Protein AF-A0A955LNS2-F1 (afdb_monomer_lite)

pLDDT: mean 92.99, std 8.1, range [60.47, 98.75]

Secondary structure (DSSP, 8-state):
-THHHHHHHHHHHHHHHHHHHHHTTSS-THHHHHIIIIIIIIHHHHHHHHHHHHHHTT--TTS--THHHHHHHHHHHHHHHHHHHHHH-GGGHHHHHHHHHHHHHHHHHHHHHHHHHHHHSPPTT----

Sequence (129 aa):
MLWVLFAGYVFLILGFVLKSAAILGRQPDDAALHAWTAGGIGIFTIGMMTRVAWGHTGRLMAEPPRSVAGMFALVILSAVVRVFLPLILPESYIIWIAISQILWVLAFGWYLIIYTPVLISPRPDGKAG

Structure (mmCIF, N/CA/C/O backbone):
data_AF-A0A955LNS2-F1
#
_entry.id   AF-A0A955LNS2-F1
#
loop_
_atom_site.group_PDB
_atom_site.id
_atom_site.type_symbol
_atom_site.label_atom_id
_atom_site.label_alt_id
_atom_site.label_comp_id
_atom_site.label_asym_id
_atom_site.label_entity_id
_atom_site.label_seq_id
_atom_site.pdbx_PDB_ins_code
_atom_site.Cartn_x
_atom_site.Cartn_y
_atom_site.Cartn_z
_atom_site.occupancy
_atom_site.B_iso_or_equiv
_atom_site.auth_seq_id
_atom_site.auth_comp_id
_atom_site.auth_asym_id
_atom_site.auth_atom_id
_atom_site.pdbx_PDB_model_num
ATOM 1 N N . MET A 1 1 ? -4.189 10.973 10.135 1.00 72.69 1 MET A N 1
ATOM 2 C CA . MET A 1 1 ? -4.419 9.803 9.255 1.00 72.69 1 MET A CA 1
ATOM 3 C C . MET A 1 1 ? -4.615 10.128 7.779 1.00 72.69 1 MET A C 1
ATOM 5 O O . MET A 1 1 ? -4.338 9.262 6.972 1.00 72.69 1 MET A O 1
ATOM 9 N N . LEU A 1 2 ? -5.028 11.338 7.384 1.00 85.06 2 LEU A N 1
ATOM 10 C CA . LEU A 1 2 ? -5.267 11.660 5.964 1.00 85.06 2 LEU A CA 1
ATOM 11 C C . LEU A 1 2 ? -4.034 11.519 5.055 1.00 85.06 2 LEU A C 1
ATOM 13 O O . LEU A 1 2 ? -4.189 11.225 3.876 1.00 85.06 2 LEU A O 1
ATOM 17 N N . TRP A 1 3 ? -2.825 11.685 5.598 1.00 90.94 3 TRP A N 1
ATOM 18 C CA . TRP A 1 3 ? -1.569 11.603 4.843 1.00 90.94 3 TRP A CA 1
ATOM 19 C C . TRP A 1 3 ? -1.409 10.290 4.058 1.00 90.94 3 TRP A C 1
ATOM 21 O O . TRP A 1 3 ? -0.878 10.312 2.953 1.00 90.94 3 TRP A O 1
ATOM 31 N N . VAL A 1 4 ? -1.921 9.163 4.573 1.00 94.00 4 VAL A N 1
ATOM 32 C CA . VAL A 1 4 ? -1.837 7.868 3.875 1.00 94.00 4 VAL A CA 1
ATOM 33 C C . VAL A 1 4 ? -2.655 7.878 2.582 1.00 94.00 4 VAL A C 1
ATOM 35 O O . VAL A 1 4 ? -2.259 7.285 1.587 1.00 94.00 4 VAL A O 1
ATOM 38 N N . LEU A 1 5 ? -3.761 8.627 2.551 1.00 94.75 5 LEU A N 1
ATOM 39 C CA . LEU A 1 5 ? -4.548 8.799 1.334 1.00 94.75 5 LEU A CA 1
ATOM 40 C C . LEU A 1 5 ? -3.777 9.653 0.325 1.0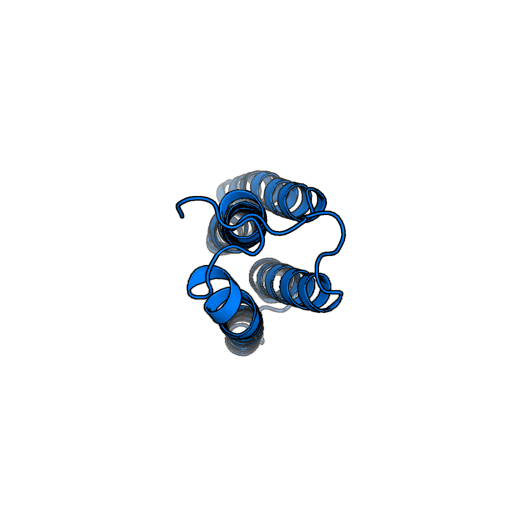0 94.75 5 LEU A C 1
ATOM 42 O O . LEU A 1 5 ? -3.751 9.325 -0.852 1.00 94.75 5 LEU A O 1
ATOM 46 N N . PHE A 1 6 ? -3.074 10.698 0.767 1.00 96.50 6 PHE A N 1
ATOM 47 C CA . PHE A 1 6 ? -2.197 11.455 -0.131 1.00 96.50 6 PHE A CA 1
ATOM 48 C C . PHE A 1 6 ? -1.084 10.578 -0.725 1.00 96.50 6 PHE A C 1
ATOM 50 O O . PHE A 1 6 ? -0.810 10.694 -1.915 1.00 96.50 6 PHE A O 1
ATOM 57 N N . ALA A 1 7 ? -0.517 9.640 0.043 1.00 96.94 7 ALA A N 1
ATOM 58 C CA . ALA A 1 7 ? 0.404 8.640 -0.502 1.00 96.94 7 ALA A CA 1
ATOM 59 C C . ALA A 1 7 ? -0.260 7.768 -1.588 1.00 96.94 7 ALA A C 1
ATOM 61 O O . ALA A 1 7 ? 0.316 7.601 -2.660 1.00 96.94 7 ALA A O 1
ATOM 62 N N . GLY A 1 8 ? -1.492 7.293 -1.371 1.00 97.62 8 GLY A N 1
ATOM 63 C CA . GLY A 1 8 ? -2.256 6.580 -2.404 1.00 97.62 8 GLY A CA 1
ATOM 64 C C . GLY A 1 8 ? -2.480 7.417 -3.673 1.00 97.62 8 GLY A C 1
ATOM 65 O O . GLY A 1 8 ? -2.300 6.924 -4.787 1.00 97.62 8 GLY A O 1
ATOM 66 N N . TYR A 1 9 ? -2.782 8.713 -3.530 1.00 98.06 9 TYR A N 1
ATOM 67 C CA . TYR A 1 9 ? -2.921 9.630 -4.669 1.00 98.06 9 TYR A CA 1
ATOM 68 C C . TYR A 1 9 ? -1.619 9.809 -5.448 1.00 98.06 9 TYR A C 1
ATOM 70 O O . TYR A 1 9 ? -1.651 9.846 -6.677 1.00 98.06 9 TYR A O 1
ATOM 78 N N . VAL A 1 10 ? -0.475 9.880 -4.763 1.00 98.31 10 VAL A N 1
ATOM 79 C CA . VAL A 1 10 ? 0.835 9.941 -5.426 1.00 98.31 10 VAL A CA 1
ATOM 80 C C . VAL A 1 10 ? 1.031 8.717 -6.321 1.00 98.31 10 VAL A C 1
ATOM 82 O O . VAL A 1 10 ? 1.381 8.871 -7.487 1.00 98.31 10 VAL A O 1
ATOM 85 N N . PHE A 1 11 ? 0.721 7.514 -5.835 1.00 98.44 11 PHE A N 1
ATOM 86 C CA . PHE A 1 11 ? 0.79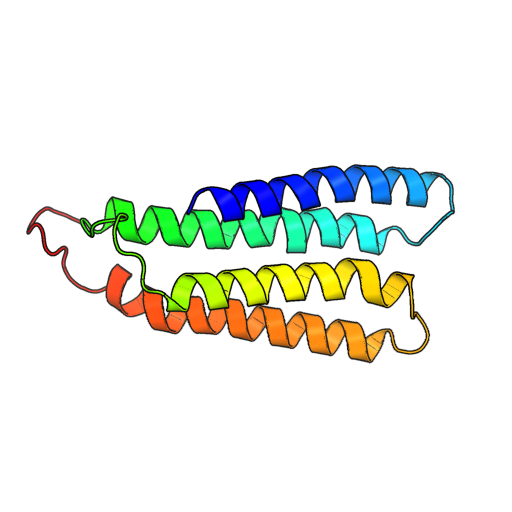5 6.298 -6.648 1.00 98.44 11 PHE A CA 1
ATOM 87 C C . PHE A 1 11 ? -0.225 6.257 -7.792 1.00 98.44 11 PHE A C 1
ATOM 89 O O . PHE A 1 11 ? 0.097 5.767 -8.874 1.00 98.44 11 PHE A O 1
ATOM 96 N N . LEU A 1 12 ? -1.425 6.811 -7.595 1.00 98.19 12 LEU A N 1
ATOM 97 C CA . LEU A 1 12 ? -2.418 6.948 -8.662 1.00 98.19 12 LEU A CA 1
ATOM 98 C C . LEU A 1 12 ? -1.874 7.801 -9.821 1.00 98.19 12 LEU A C 1
ATOM 100 O O . LEU A 1 12 ? -1.953 7.395 -10.981 1.00 98.19 12 LEU A O 1
ATOM 104 N N . ILE A 1 13 ? -1.280 8.954 -9.496 1.00 98.44 13 ILE A N 1
ATOM 105 C CA . ILE A 1 13 ? -0.651 9.862 -10.466 1.00 98.44 13 ILE A CA 1
ATOM 106 C C . ILE A 1 13 ? 0.547 9.178 -11.134 1.00 98.44 13 ILE A C 1
ATOM 108 O O . ILE A 1 13 ? 0.657 9.181 -12.360 1.00 98.44 13 ILE A O 1
ATOM 112 N N . LEU A 1 14 ? 1.416 8.538 -10.346 1.00 98.31 14 LEU A N 1
ATOM 113 C CA . LEU A 1 14 ? 2.570 7.803 -10.863 1.00 98.31 14 LEU A CA 1
ATOM 114 C C . LEU A 1 14 ? 2.159 6.687 -11.822 1.00 98.31 14 LEU A C 1
ATOM 116 O O . LEU A 1 14 ? 2.821 6.507 -12.837 1.00 98.31 14 LEU A O 1
ATOM 120 N N . GLY A 1 15 ? 1.056 5.981 -11.571 1.00 98.12 15 GLY A N 1
ATOM 121 C CA . GLY A 1 15 ? 0.558 4.963 -12.493 1.00 98.12 15 GLY A CA 1
ATOM 122 C C . GLY A 1 15 ? 0.234 5.526 -13.881 1.00 98.12 15 GLY A C 1
ATOM 123 O O . GLY A 1 15 ? 0.585 4.902 -14.878 1.00 98.12 15 GLY A O 1
ATOM 124 N N . PHE A 1 16 ? -0.318 6.742 -13.982 1.00 98.31 16 PHE A N 1
ATOM 125 C CA . PHE A 1 16 ? -0.530 7.398 -15.282 1.00 98.31 16 PHE A CA 1
ATOM 126 C C . PHE A 1 16 ? 0.781 7.790 -15.969 1.00 98.31 16 PHE A C 1
ATOM 128 O O . PHE A 1 16 ? 0.917 7.613 -17.184 1.00 98.31 16 PHE A O 1
ATOM 135 N N . VAL A 1 17 ? 1.764 8.275 -15.206 1.00 98.25 17 VAL A N 1
ATOM 136 C CA . VAL A 1 17 ? 3.105 8.584 -15.731 1.00 98.25 17 VAL A CA 1
ATOM 137 C C . VAL A 1 17 ? 3.772 7.311 -16.262 1.00 98.25 17 VAL A C 1
ATOM 139 O O . VAL A 1 17 ? 4.254 7.288 -17.395 1.00 98.25 17 VAL A O 1
ATOM 142 N N . LEU A 1 18 ? 3.730 6.228 -15.483 1.00 98.06 18 LEU A N 1
ATOM 143 C CA . LEU A 1 18 ? 4.290 4.928 -15.846 1.00 98.06 18 LEU A CA 1
ATOM 144 C C . LEU A 1 18 ? 3.564 4.315 -17.050 1.00 98.06 18 LEU A C 1
ATOM 146 O O . LEU A 1 18 ? 4.219 3.770 -17.937 1.00 98.06 18 LEU A O 1
ATOM 150 N N . LYS A 1 19 ? 2.234 4.451 -17.131 1.00 98.31 19 LYS A N 1
ATOM 151 C CA . LYS A 1 19 ? 1.448 4.001 -18.287 1.00 98.31 19 LYS A CA 1
ATOM 152 C C . LYS A 1 19 ? 1.846 4.748 -19.553 1.00 98.31 19 LYS A C 1
ATOM 154 O O . LYS A 1 19 ? 2.034 4.136 -20.599 1.00 98.31 19 LYS A O 1
ATOM 159 N N . SER A 1 20 ? 2.012 6.064 -19.451 1.00 98.06 20 SER A N 1
ATOM 160 C CA . SER A 1 20 ? 2.454 6.893 -20.576 1.00 98.06 20 SER A CA 1
ATOM 161 C C . SER A 1 20 ? 3.848 6.477 -21.053 1.00 98.06 20 SER A C 1
ATOM 163 O O . SER A 1 20 ? 4.079 6.352 -22.252 1.00 98.06 20 SER A O 1
ATOM 165 N N . ALA A 1 21 ? 4.770 6.189 -20.128 1.00 97.31 21 ALA A N 1
ATOM 166 C CA . ALA A 1 21 ? 6.096 5.677 -20.469 1.00 97.31 21 ALA A CA 1
ATOM 167 C C . ALA A 1 21 ? 6.041 4.292 -21.144 1.00 97.31 21 ALA A C 1
ATOM 169 O O . ALA A 1 21 ? 6.774 4.063 -22.107 1.00 97.31 21 ALA A O 1
ATOM 170 N N . ALA A 1 22 ? 5.155 3.402 -20.686 1.00 97.44 22 ALA A N 1
ATOM 171 C CA . ALA A 1 22 ? 4.959 2.077 -21.275 1.00 97.44 22 ALA A CA 1
ATOM 172 C C . ALA A 1 22 ? 4.390 2.147 -22.703 1.00 97.44 22 ALA A C 1
ATOM 174 O O . ALA A 1 22 ? 4.893 1.467 -23.593 1.00 97.44 22 ALA A O 1
ATOM 175 N N . ILE A 1 23 ? 3.417 3.032 -22.961 1.00 97.38 23 ILE A N 1
ATOM 176 C CA . ILE A 1 23 ? 2.870 3.275 -24.313 1.00 97.38 23 ILE A CA 1
ATOM 177 C C . ILE A 1 23 ? 3.961 3.758 -25.283 1.00 97.38 23 ILE A C 1
ATOM 179 O O . ILE A 1 23 ? 3.937 3.420 -26.462 1.00 97.38 23 ILE A O 1
ATOM 183 N N . LEU A 1 24 ? 4.946 4.509 -24.784 1.00 97.50 24 LEU A N 1
ATOM 184 C CA . LEU A 1 24 ? 6.107 4.962 -25.558 1.00 97.50 24 LEU A CA 1
ATOM 185 C C . LEU A 1 24 ? 7.228 3.909 -25.660 1.00 97.50 24 LEU A C 1
ATOM 187 O O . LEU A 1 24 ? 8.315 4.229 -26.137 1.00 97.50 24 LEU A O 1
ATOM 191 N N . GLY A 1 25 ? 7.000 2.680 -25.185 1.00 94.88 25 GLY A N 1
ATOM 192 C CA . GLY A 1 25 ? 7.960 1.575 -25.247 1.00 94.88 25 GLY A CA 1
ATOM 193 C C . GLY A 1 25 ? 9.157 1.707 -24.300 1.00 94.88 25 GLY A C 1
ATOM 194 O O . GLY A 1 25 ? 10.163 1.035 -24.504 1.00 94.88 25 GLY A O 1
ATOM 195 N N . ARG A 1 26 ? 9.092 2.575 -23.278 1.00 94.44 26 ARG A N 1
ATOM 196 C CA . ARG A 1 26 ? 10.232 2.839 -22.374 1.00 94.44 26 ARG A CA 1
ATOM 197 C C . ARG A 1 26 ? 10.373 1.847 -21.224 1.00 94.44 26 ARG A C 1
ATOM 199 O O . ARG A 1 26 ? 11.424 1.803 -20.598 1.00 94.44 26 ARG A O 1
ATOM 206 N N . GLN A 1 27 ? 9.316 1.106 -20.916 1.00 92.31 27 GLN A N 1
ATOM 207 C CA . GLN A 1 27 ? 9.280 0.124 -19.836 1.00 92.31 27 GLN A CA 1
ATOM 208 C C . GLN A 1 27 ? 8.093 -0.833 -20.029 1.00 92.31 27 GLN A C 1
ATOM 210 O O . GLN A 1 27 ? 7.184 -0.513 -20.802 1.00 92.31 27 GLN A O 1
ATOM 215 N N . PRO A 1 28 ? 8.053 -1.969 -19.315 1.00 90.75 28 PRO A N 1
ATOM 216 C CA . PRO A 1 28 ? 6.889 -2.847 -19.313 1.00 90.75 28 PRO A CA 1
ATOM 217 C C . PRO A 1 28 ? 5.647 -2.187 -18.685 1.00 90.75 28 PRO A C 1
ATOM 219 O O . PRO A 1 28 ? 5.743 -1.274 -17.862 1.00 90.75 28 PRO A O 1
ATOM 222 N N . ASP A 1 29 ? 4.459 -2.663 -19.066 1.00 92.19 29 ASP A N 1
ATOM 223 C CA . ASP A 1 29 ? 3.175 -2.108 -18.601 1.00 92.19 29 ASP A CA 1
ATOM 224 C C . ASP A 1 29 ? 2.833 -2.489 -17.146 1.00 92.19 29 ASP A C 1
ATOM 226 O O . ASP A 1 29 ? 2.015 -1.837 -16.492 1.00 92.19 29 ASP A O 1
ATOM 230 N N . ASP A 1 30 ? 3.470 -3.537 -16.613 1.00 94.06 30 ASP A N 1
ATOM 231 C CA . ASP A 1 30 ? 3.163 -4.102 -15.298 1.00 94.06 30 ASP A CA 1
ATOM 232 C C . ASP A 1 30 ? 3.423 -3.112 -14.152 1.00 94.06 30 ASP A C 1
ATOM 234 O O . ASP A 1 30 ? 2.653 -3.076 -13.188 1.00 94.06 30 ASP A O 1
ATOM 238 N N . ALA A 1 31 ? 4.436 -2.253 -14.266 1.00 95.81 31 ALA A N 1
ATOM 239 C CA . ALA A 1 31 ? 4.728 -1.230 -13.266 1.00 95.81 31 ALA A CA 1
ATOM 240 C C . ALA A 1 31 ? 3.573 -0.231 -13.086 1.00 95.81 31 ALA A C 1
ATOM 242 O O . ALA A 1 31 ? 3.247 0.134 -11.954 1.00 95.81 31 ALA A O 1
ATOM 243 N N . ALA A 1 32 ? 2.910 0.173 -14.176 1.00 97.56 32 ALA A N 1
ATOM 244 C CA . ALA A 1 32 ? 1.758 1.074 -14.116 1.00 97.56 32 ALA A CA 1
ATOM 245 C C . ALA A 1 32 ? 0.571 0.414 -13.403 1.00 97.56 32 ALA A C 1
ATOM 247 O O . ALA A 1 32 ? -0.038 1.010 -12.510 1.00 97.56 32 ALA A O 1
ATOM 248 N N . LEU A 1 33 ? 0.299 -0.853 -13.741 1.00 98.00 33 LEU A N 1
ATOM 249 C CA . LEU A 1 33 ? -0.740 -1.648 -13.093 1.00 98.00 33 LEU A CA 1
ATOM 250 C C . LEU A 1 33 ? -0.515 -1.729 -11.579 1.00 98.00 33 LEU A C 1
ATOM 252 O O . LEU A 1 33 ? -1.450 -1.524 -10.805 1.00 98.00 33 LEU A O 1
ATOM 256 N N . HIS A 1 34 ? 0.715 -1.996 -11.140 1.00 98.19 34 HIS A N 1
ATOM 257 C CA . HIS A 1 34 ? 1.033 -2.132 -9.717 1.00 98.19 34 HIS A CA 1
ATOM 258 C C . HIS A 1 34 ? 1.078 -0.791 -8.983 1.00 98.19 34 HIS A C 1
ATOM 260 O O . HIS A 1 34 ? 0.707 -0.735 -7.810 1.00 98.19 34 HIS A O 1
ATOM 266 N N . ALA A 1 35 ? 1.440 0.298 -9.662 1.00 98.44 35 ALA A N 1
ATOM 267 C CA . ALA A 1 35 ? 1.310 1.633 -9.096 1.00 98.44 35 ALA A CA 1
ATOM 268 C C . ALA A 1 35 ? -0.160 1.959 -8.798 1.00 98.44 35 ALA A C 1
ATOM 270 O O . ALA A 1 35 ? -0.472 2.367 -7.684 1.00 98.44 35 ALA A O 1
ATOM 271 N N . TRP A 1 36 ? -1.087 1.692 -9.722 1.00 98.56 36 TRP A N 1
ATOM 272 C CA . TRP A 1 36 ? -2.514 1.907 -9.466 1.00 98.56 36 TRP A CA 1
ATOM 273 C C . TRP A 1 36 ? -3.100 0.949 -8.432 1.00 98.56 36 TRP A C 1
ATOM 275 O O . TRP A 1 36 ? -3.853 1.378 -7.561 1.00 98.56 36 TRP A O 1
ATOM 285 N N . THR A 1 37 ? -2.778 -0.339 -8.521 1.00 98.12 37 THR A N 1
ATOM 286 C CA . THR A 1 37 ? -3.422 -1.369 -7.696 1.00 98.12 37 THR A CA 1
ATOM 287 C C . THR A 1 37 ? -2.788 -1.474 -6.314 1.00 98.12 37 THR A C 1
ATOM 289 O O . THR A 1 37 ? -3.465 -1.221 -5.321 1.00 98.12 37 THR A O 1
ATOM 292 N N . ALA A 1 38 ? -1.496 -1.787 -6.219 1.00 97.25 38 ALA A N 1
ATOM 293 C CA . ALA A 1 38 ? -0.815 -1.924 -4.934 1.00 97.25 38 ALA A CA 1
ATOM 294 C C . ALA A 1 38 ? -0.597 -0.556 -4.266 1.00 97.25 38 ALA A C 1
ATOM 296 O O . ALA A 1 38 ? -0.907 -0.381 -3.089 1.00 97.25 38 ALA A O 1
ATOM 297 N N . GLY A 1 39 ? -0.113 0.429 -5.026 1.00 97.38 39 GLY A N 1
ATOM 298 C CA . GLY A 1 39 ? 0.161 1.771 -4.516 1.00 97.38 39 GLY A CA 1
ATOM 299 C C . GLY A 1 39 ? -1.083 2.646 -4.352 1.00 97.38 39 GLY A C 1
ATOM 300 O O . GLY A 1 39 ? -1.258 3.284 -3.327 1.00 97.38 39 GLY A O 1
ATOM 301 N N . GLY A 1 40 ? -1.977 2.690 -5.334 1.00 98.06 40 GLY A N 1
ATOM 302 C CA . GLY A 1 40 ? -3.195 3.495 -5.249 1.00 98.06 40 GLY A CA 1
ATOM 303 C C . GLY A 1 40 ? -4.248 2.816 -4.380 1.00 98.06 40 GLY A C 1
ATOM 304 O O . GLY A 1 40 ? -4.442 3.157 -3.212 1.00 98.06 40 GLY A O 1
ATOM 305 N N . ILE A 1 41 ? -4.929 1.829 -4.962 1.00 98.06 41 ILE A N 1
ATOM 306 C CA . ILE A 1 41 ? -6.077 1.143 -4.358 1.00 98.06 41 ILE A CA 1
ATOM 307 C C . ILE A 1 41 ? -5.694 0.501 -3.021 1.00 98.06 41 ILE A C 1
ATOM 309 O O . ILE A 1 41 ? -6.430 0.654 -2.050 1.00 98.06 41 ILE A O 1
ATOM 313 N N . GLY A 1 42 ? -4.542 -0.162 -2.935 1.00 97.62 42 GLY A N 1
ATOM 314 C CA . GLY A 1 42 ? -4.047 -0.798 -1.715 1.00 97.62 42 GLY A CA 1
ATOM 315 C C . GLY A 1 42 ? -3.904 0.152 -0.535 1.00 97.62 42 GLY A C 1
ATOM 316 O O . GLY A 1 42 ? -4.489 -0.067 0.531 1.00 97.62 42 GLY A O 1
ATOM 317 N N . ILE A 1 43 ? -3.157 1.236 -0.744 1.00 98.12 43 ILE A N 1
ATOM 318 C CA . ILE A 1 43 ? -2.896 2.249 0.283 1.00 98.12 43 ILE A CA 1
ATOM 319 C C . ILE A 1 43 ? -4.191 2.990 0.649 1.00 98.12 43 ILE A C 1
ATOM 321 O O . ILE A 1 43 ? -4.464 3.199 1.835 1.00 98.12 43 ILE A O 1
ATOM 325 N N . PHE A 1 44 ? -5.031 3.338 -0.335 1.00 97.88 44 PHE A N 1
ATOM 326 C CA . PHE A 1 44 ? -6.350 3.912 -0.061 1.00 97.88 44 PHE A CA 1
ATOM 327 C C . PHE A 1 44 ? -7.202 2.984 0.797 1.00 97.88 44 PHE A C 1
ATOM 329 O O . PHE A 1 44 ? -7.793 3.433 1.777 1.00 97.88 44 PHE A O 1
ATOM 336 N N . THR A 1 45 ? -7.240 1.699 0.454 1.00 97.00 45 THR A N 1
ATOM 337 C CA . THR A 1 45 ? -8.073 0.699 1.123 1.00 97.00 45 THR A CA 1
ATOM 338 C C . THR A 1 45 ? -7.696 0.581 2.589 1.00 97.00 45 THR A C 1
ATOM 340 O O . THR A 1 45 ? -8.538 0.817 3.452 1.00 97.00 45 THR A O 1
ATOM 343 N N . ILE A 1 46 ? -6.426 0.322 2.905 1.00 95.62 46 ILE A N 1
ATOM 344 C CA . ILE A 1 46 ? -6.003 0.166 4.302 1.00 95.62 46 ILE A CA 1
ATOM 345 C C . ILE A 1 46 ? -6.131 1.477 5.096 1.00 95.62 46 ILE A C 1
ATOM 347 O O . ILE A 1 46 ? -6.515 1.458 6.269 1.00 95.62 46 ILE A O 1
ATOM 351 N N . GLY A 1 47 ? -5.895 2.628 4.456 1.00 94.56 47 GLY A N 1
ATOM 352 C CA . GLY A 1 47 ? -6.106 3.946 5.052 1.00 94.56 47 GLY A CA 1
ATOM 353 C C . GLY A 1 47 ? -7.573 4.222 5.393 1.00 94.56 47 GLY A C 1
ATOM 354 O O . GLY A 1 47 ? -7.889 4.664 6.502 1.00 94.56 47 GLY A O 1
ATOM 355 N N . MET A 1 48 ? -8.480 3.917 4.465 1.00 94.56 48 MET A N 1
ATOM 356 C CA . MET A 1 48 ? -9.922 4.067 4.652 1.00 94.56 48 MET A CA 1
ATOM 357 C C . MET A 1 48 ? -10.468 3.062 5.663 1.00 94.56 48 MET A C 1
ATOM 359 O O . MET A 1 48 ? -11.191 3.474 6.564 1.00 94.56 48 MET A O 1
ATOM 363 N N . MET A 1 49 ? -10.072 1.789 5.595 1.00 94.38 49 MET A N 1
ATOM 364 C CA . MET A 1 49 ? -10.453 0.753 6.563 1.00 94.38 49 MET A CA 1
ATOM 365 C C . MET A 1 49 ? -10.046 1.136 7.989 1.00 94.38 49 MET A C 1
ATOM 367 O O . MET A 1 49 ? -10.848 1.042 8.914 1.00 94.38 49 MET A O 1
ATOM 371 N N . THR A 1 50 ? -8.819 1.632 8.167 1.00 92.25 50 THR A N 1
ATOM 372 C CA . THR A 1 50 ? -8.316 2.151 9.450 1.00 92.25 50 THR A CA 1
ATOM 373 C C . THR A 1 50 ? -9.210 3.273 9.972 1.00 92.25 50 THR A C 1
ATOM 375 O O . THR A 1 50 ? -9.623 3.262 11.131 1.00 92.25 50 THR A O 1
ATOM 378 N N . ARG A 1 51 ? -9.537 4.246 9.118 1.00 89.88 51 ARG A N 1
ATOM 379 C CA . ARG A 1 51 ? -10.370 5.392 9.488 1.00 89.88 51 ARG A CA 1
ATOM 380 C C . ARG A 1 51 ? -11.803 4.960 9.824 1.00 89.88 51 ARG A C 1
ATOM 382 O O . ARG A 1 51 ? -12.318 5.323 10.875 1.00 89.88 51 ARG A O 1
ATOM 389 N N . VAL A 1 52 ? -12.441 4.186 8.954 1.00 90.31 52 VAL A N 1
ATOM 390 C CA . VAL A 1 52 ? -13.820 3.707 9.125 1.00 90.31 52 VAL A CA 1
ATOM 391 C C . VAL A 1 52 ? -13.945 2.893 10.412 1.00 90.31 52 VAL A C 1
ATOM 393 O O . VAL A 1 52 ? -14.849 3.159 11.200 1.00 90.31 52 VAL A O 1
ATOM 396 N N . ALA A 1 53 ? -12.998 1.989 10.679 1.00 90.50 53 ALA A N 1
ATOM 397 C CA . ALA A 1 53 ? -13.010 1.177 11.890 1.00 90.50 53 ALA A CA 1
ATOM 398 C C . ALA A 1 53 ? -12.998 2.029 13.169 1.00 90.50 53 ALA A C 1
ATOM 400 O O . ALA A 1 53 ? -13.800 1.783 14.062 1.00 90.50 53 ALA A O 1
ATOM 401 N N . TRP A 1 54 ? -12.161 3.068 13.265 1.00 87.06 54 TRP A N 1
ATOM 402 C CA . TRP A 1 54 ? -12.176 3.952 14.442 1.00 87.06 54 TRP A CA 1
ATOM 403 C C . TRP A 1 54 ? -13.437 4.822 14.501 1.00 87.06 54 TRP A C 1
ATOM 405 O O . TRP A 1 54 ? -14.091 4.889 15.538 1.00 87.06 54 TRP A O 1
ATOM 415 N N . GLY A 1 55 ? -13.814 5.441 13.380 1.00 86.94 55 GLY A N 1
ATOM 416 C CA . GLY A 1 55 ? -14.928 6.391 13.338 1.00 86.94 55 GLY A CA 1
ATOM 417 C C . GLY A 1 55 ? -16.288 5.769 13.637 1.00 86.94 55 GLY A C 1
ATOM 418 O O . GLY A 1 55 ? -17.089 6.366 14.351 1.00 86.94 55 GLY A O 1
ATOM 419 N N . HIS A 1 56 ? -16.550 4.568 13.120 1.00 87.81 56 HIS A N 1
ATOM 420 C CA . HIS A 1 56 ? -17.855 3.925 13.275 1.00 87.81 56 HIS A CA 1
ATOM 421 C C . HIS A 1 56 ? -17.974 3.071 14.538 1.00 87.81 56 HIS A C 1
ATOM 423 O O . HIS A 1 56 ? -19.096 2.854 14.993 1.00 87.81 56 HIS A O 1
ATOM 429 N N . THR A 1 57 ? -16.859 2.676 15.165 1.00 89.31 57 THR A N 1
ATOM 430 C CA . THR A 1 57 ? -16.880 1.923 16.432 1.00 89.31 57 THR A CA 1
ATOM 431 C C . THR A 1 57 ? -16.850 2.811 17.685 1.00 89.31 57 THR A C 1
ATOM 433 O O . THR A 1 57 ? -16.596 2.332 18.790 1.00 89.31 57 THR A O 1
ATOM 436 N N . GLY A 1 58 ? -17.105 4.117 17.535 1.00 84.25 58 GLY A N 1
ATOM 437 C CA . GLY A 1 58 ? -17.202 5.056 18.659 1.00 84.25 58 GLY A CA 1
ATOM 438 C C . GLY A 1 58 ? -15.872 5.328 19.368 1.00 84.25 58 GLY A C 1
ATOM 439 O O . GLY A 1 58 ? -15.864 5.844 20.483 1.00 84.25 58 GLY A O 1
ATOM 440 N N . ARG A 1 59 ? -14.739 4.975 18.748 1.00 86.38 59 ARG A N 1
ATOM 441 C CA . ARG A 1 59 ? -13.406 5.170 19.321 1.00 86.38 59 ARG A CA 1
ATOM 442 C C . ARG A 1 59 ? -12.749 6.431 18.757 1.00 86.38 59 ARG A C 1
ATOM 444 O O . ARG A 1 59 ? -12.861 6.736 17.571 1.00 86.38 59 ARG A O 1
ATOM 451 N N . LEU A 1 60 ? -12.041 7.180 19.602 1.00 77.56 60 LEU A N 1
ATOM 452 C CA . LEU A 1 60 ? -11.467 8.472 19.217 1.00 77.56 60 LEU A CA 1
ATOM 453 C C . LEU A 1 60 ? -10.329 8.314 18.197 1.00 77.56 60 LEU A C 1
ATOM 455 O O . LEU A 1 60 ? -9.310 7.688 18.464 1.00 77.56 60 LEU A O 1
ATOM 459 N N . MET A 1 61 ? -10.471 8.969 17.040 1.00 67.12 61 MET A N 1
ATOM 460 C CA . MET A 1 61 ? -9.429 9.035 16.002 1.00 67.12 61 MET A CA 1
ATOM 461 C C . MET A 1 61 ? -8.193 9.854 16.395 1.00 67.12 61 MET A C 1
ATOM 463 O O . MET A 1 61 ? -7.205 9.817 15.662 1.00 67.12 61 MET A O 1
ATOM 467 N N . ALA A 1 62 ? -8.266 10.644 17.470 1.00 61.72 62 ALA A N 1
ATOM 468 C CA . ALA A 1 62 ? -7.204 11.565 17.878 1.00 61.72 62 ALA A CA 1
ATOM 469 C C . ALA A 1 62 ? -5.978 10.847 18.473 1.00 61.72 62 ALA A C 1
ATOM 471 O O . ALA A 1 62 ? -4.888 11.412 18.462 1.00 61.72 62 ALA A O 1
ATOM 472 N N . GLU A 1 63 ? -6.128 9.589 18.899 1.00 60.47 63 GLU A N 1
ATOM 473 C CA . GLU A 1 63 ? -5.053 8.777 19.482 1.00 60.47 63 GLU A CA 1
ATOM 474 C C . GLU A 1 63 ? -4.905 7.429 18.765 1.00 60.47 63 GLU A C 1
ATOM 476 O O . GLU A 1 63 ? -5.090 6.361 19.353 1.00 60.47 63 GLU A O 1
ATOM 481 N N . PRO A 1 64 ? -4.588 7.427 17.463 1.00 65.19 64 PRO A N 1
ATOM 482 C CA . PRO A 1 64 ? -4.301 6.173 16.807 1.00 65.19 64 PRO A CA 1
ATOM 483 C C . PRO A 1 64 ? -3.023 5.576 17.416 1.00 65.19 64 PRO A C 1
ATOM 485 O O . PRO A 1 64 ? -2.043 6.306 17.613 1.00 65.19 64 PRO A O 1
ATOM 488 N N . PRO A 1 65 ? -2.986 4.259 17.676 1.00 70.19 65 PRO A N 1
ATOM 489 C CA . PRO A 1 65 ? -1.787 3.601 18.167 1.00 70.19 65 PRO A CA 1
ATOM 490 C C . PRO A 1 65 ? -0.584 3.942 17.283 1.00 70.19 65 PRO A C 1
ATOM 492 O O . PRO A 1 65 ? -0.683 3.898 16.053 1.00 70.19 65 PRO A O 1
ATOM 495 N N . ARG A 1 66 ? 0.576 4.239 17.887 1.00 74.69 66 ARG A N 1
ATOM 496 C CA . ARG A 1 66 ? 1.825 4.500 17.137 1.00 74.69 66 ARG A CA 1
ATOM 497 C C . ARG A 1 66 ? 2.152 3.377 16.140 1.00 74.69 66 ARG A C 1
ATOM 499 O O . ARG A 1 66 ? 2.771 3.632 15.111 1.00 74.69 66 ARG A O 1
ATOM 506 N N . SER A 1 67 ? 1.679 2.159 16.409 1.00 80.50 67 SER A N 1
ATOM 507 C CA . SER A 1 67 ? 1.801 0.990 15.533 1.00 80.50 67 SER A CA 1
ATOM 508 C C . SER A 1 67 ? 1.131 1.148 14.159 1.00 80.50 67 SER A C 1
ATOM 510 O O . SER A 1 67 ? 1.610 0.557 13.193 1.00 80.50 67 SER A O 1
ATOM 512 N N . VAL A 1 68 ? 0.097 1.988 14.015 1.00 88.75 68 VAL A N 1
ATOM 513 C CA . VAL A 1 68 ? -0.588 2.223 12.725 1.00 88.75 68 VAL A CA 1
ATOM 514 C C . VAL A 1 68 ? 0.351 2.864 11.696 1.00 88.75 68 VAL A C 1
ATOM 516 O O . VAL A 1 68 ? 0.277 2.554 10.509 1.00 88.75 68 VAL A O 1
ATOM 519 N N . ALA A 1 69 ? 1.279 3.721 12.136 1.00 90.69 69 ALA A N 1
ATOM 520 C CA . ALA A 1 69 ? 2.261 4.325 11.238 1.00 90.69 69 ALA A CA 1
ATOM 521 C C . ALA A 1 69 ? 3.215 3.275 10.640 1.00 90.69 69 ALA A C 1
ATOM 523 O O . ALA A 1 69 ? 3.529 3.351 9.454 1.00 90.69 69 ALA A O 1
ATOM 524 N N . GLY A 1 70 ? 3.620 2.273 11.430 1.00 93.38 70 GLY A N 1
ATOM 525 C CA . GLY A 1 70 ? 4.457 1.164 10.961 1.00 93.38 70 GLY A CA 1
ATOM 526 C C . GLY A 1 70 ? 3.752 0.320 9.900 1.00 93.38 70 GLY A C 1
ATOM 527 O O . GLY A 1 70 ? 4.323 0.029 8.854 1.00 93.38 70 GLY A O 1
ATOM 528 N N . MET A 1 71 ? 2.473 0.018 10.115 1.00 95.12 71 MET A N 1
ATOM 529 C CA . MET A 1 71 ? 1.631 -0.673 9.135 1.00 95.12 71 MET A CA 1
ATOM 530 C C . MET A 1 71 ? 1.526 0.097 7.807 1.00 95.12 71 MET A C 1
ATOM 532 O O . MET A 1 71 ? 1.682 -0.489 6.735 1.00 95.12 71 MET A O 1
ATOM 536 N N . PHE A 1 72 ? 1.312 1.416 7.859 1.00 95.62 72 PHE A N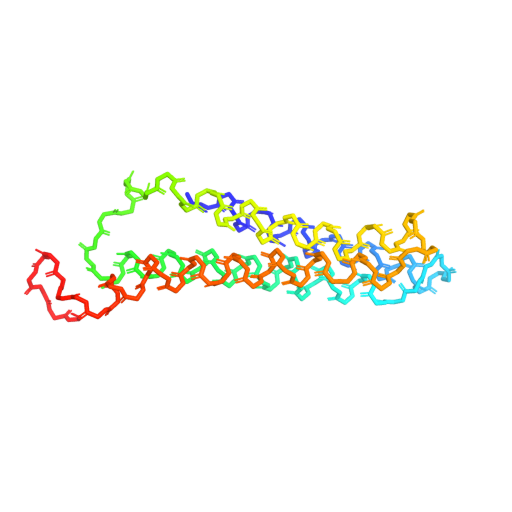 1
ATOM 537 C CA . PHE A 1 72 ? 1.296 2.251 6.654 1.00 95.62 72 PHE A CA 1
ATOM 538 C C . PHE A 1 72 ? 2.662 2.333 5.972 1.00 95.62 72 PHE A C 1
ATOM 540 O O . PHE A 1 72 ? 2.735 2.299 4.746 1.00 95.62 72 PHE A O 1
ATOM 547 N N . ALA A 1 73 ? 3.750 2.386 6.739 1.00 96.44 73 ALA A N 1
ATOM 548 C CA . ALA A 1 73 ? 5.092 2.340 6.176 1.00 96.44 73 ALA A CA 1
ATOM 549 C C . ALA A 1 73 ? 5.342 1.022 5.425 1.00 96.44 73 ALA A C 1
ATOM 551 O O . ALA A 1 73 ? 5.874 1.054 4.319 1.00 96.44 73 ALA A O 1
ATOM 552 N N . LEU A 1 74 ? 4.903 -0.119 5.969 1.00 97.94 74 LEU A N 1
ATOM 553 C CA . LEU A 1 74 ? 5.061 -1.428 5.327 1.00 97.94 74 LEU A CA 1
ATOM 554 C C . LEU A 1 74 ? 4.311 -1.533 3.996 1.00 97.94 74 LEU A C 1
ATOM 556 O O . LEU A 1 74 ? 4.897 -1.976 3.011 1.00 97.94 74 LEU A O 1
ATOM 560 N N . VAL A 1 75 ? 3.044 -1.105 3.931 1.00 98.19 75 VAL A N 1
ATOM 561 C CA . VAL A 1 75 ? 2.274 -1.165 2.672 1.00 98.19 75 VAL A CA 1
ATOM 562 C C . VAL A 1 75 ? 2.826 -0.188 1.626 1.00 98.19 75 VAL A C 1
ATOM 564 O O . VAL A 1 75 ? 2.900 -0.528 0.447 1.00 98.19 75 VAL A O 1
ATOM 567 N N . ILE A 1 76 ? 3.286 0.997 2.048 1.00 98.38 76 ILE A N 1
ATOM 568 C CA . ILE A 1 76 ? 3.932 1.964 1.152 1.00 98.38 76 ILE A CA 1
ATOM 569 C C . ILE A 1 76 ? 5.244 1.385 0.625 1.00 98.38 76 ILE A C 1
ATOM 571 O O . ILE A 1 76 ? 5.480 1.414 -0.580 1.00 98.38 76 ILE A O 1
ATOM 575 N N . LEU A 1 77 ? 6.074 0.811 1.499 1.00 98.62 77 LEU A N 1
ATOM 576 C CA . LEU A 1 77 ? 7.331 0.185 1.103 1.00 98.62 77 LEU A CA 1
ATOM 577 C C . LEU A 1 77 ? 7.089 -1.007 0.173 1.00 98.62 77 LEU A C 1
ATOM 579 O O . LEU A 1 77 ? 7.794 -1.147 -0.820 1.00 98.62 77 LEU A O 1
ATOM 583 N N . SER A 1 78 ? 6.063 -1.819 0.437 1.00 98.75 78 SER A N 1
ATOM 584 C CA . SER A 1 78 ? 5.642 -2.901 -0.456 1.00 98.75 78 SER A CA 1
ATOM 585 C C . SER A 1 78 ? 5.342 -2.386 -1.866 1.00 98.75 78 SER A C 1
ATOM 587 O O . SER A 1 78 ? 5.852 -2.953 -2.836 1.00 98.75 78 SER A O 1
ATOM 589 N N . ALA A 1 79 ? 4.579 -1.293 -1.986 1.00 98.44 79 ALA A N 1
ATOM 590 C CA . ALA A 1 79 ? 4.254 -0.675 -3.267 1.00 98.44 79 ALA A CA 1
ATOM 591 C C . ALA A 1 79 ? 5.490 -0.068 -3.954 1.00 98.44 79 ALA A C 1
ATOM 593 O O . ALA A 1 79 ? 5.689 -0.286 -5.148 1.00 98.44 79 ALA A O 1
ATOM 594 N N . VAL A 1 80 ? 6.358 0.630 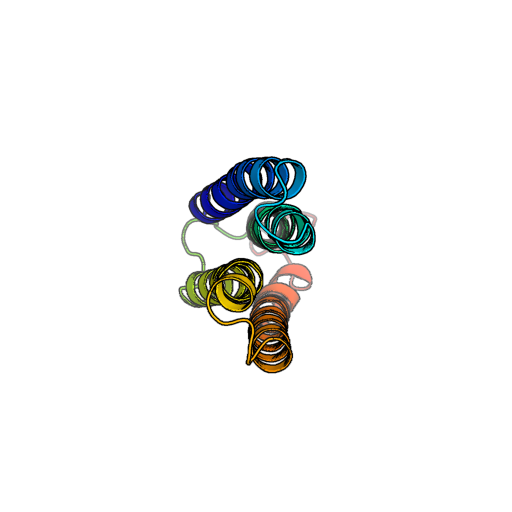-3.209 1.00 98.56 80 VAL A N 1
ATOM 595 C CA . VAL A 1 80 ? 7.628 1.165 -3.735 1.00 98.56 80 VAL A CA 1
ATOM 596 C C . VAL A 1 80 ? 8.491 0.033 -4.292 1.00 98.56 80 VAL A C 1
ATOM 598 O O . VAL A 1 80 ? 8.946 0.111 -5.432 1.00 98.56 80 VAL A O 1
ATOM 601 N N . VAL A 1 81 ? 8.677 -1.041 -3.519 1.00 98.50 81 VAL A N 1
ATOM 602 C CA . VAL A 1 81 ? 9.470 -2.195 -3.950 1.00 98.50 81 VAL A CA 1
ATOM 603 C C . VAL A 1 81 ? 8.842 -2.851 -5.173 1.00 98.50 81 VAL A C 1
ATOM 605 O O . VAL A 1 81 ? 9.563 -3.151 -6.118 1.00 98.50 81 VAL A O 1
ATOM 608 N N . ARG A 1 82 ? 7.512 -3.021 -5.202 1.00 98.00 82 ARG A N 1
ATOM 609 C CA . ARG A 1 82 ? 6.815 -3.658 -6.330 1.00 98.00 82 ARG A CA 1
ATOM 610 C C . ARG A 1 82 ? 6.989 -2.899 -7.635 1.00 98.00 82 ARG A C 1
ATOM 612 O O . ARG A 1 82 ? 7.101 -3.529 -8.681 1.00 98.00 82 ARG A O 1
ATOM 619 N N . VAL A 1 83 ? 6.932 -1.572 -7.566 1.00 97.75 83 VAL A N 1
ATOM 620 C CA . VAL A 1 83 ? 6.874 -0.706 -8.744 1.00 97.75 83 VAL A CA 1
ATOM 621 C C . VAL A 1 83 ? 8.270 -0.364 -9.243 1.00 97.75 83 VAL A C 1
ATOM 623 O O . VAL A 1 83 ? 8.518 -0.453 -10.438 1.00 97.75 83 VAL A O 1
ATOM 626 N N . PHE A 1 84 ? 9.187 0.023 -8.355 1.00 97.81 84 PHE A N 1
ATOM 627 C CA . PHE A 1 84 ? 10.444 0.640 -8.777 1.00 97.81 84 PHE A CA 1
ATOM 628 C C . PHE A 1 84 ? 11.616 -0.336 -8.855 1.00 97.81 84 PHE A C 1
ATOM 630 O O . PHE A 1 84 ? 12.420 -0.230 -9.776 1.00 97.81 84 PHE A O 1
ATOM 637 N N . LEU A 1 85 ? 11.740 -1.298 -7.933 1.00 97.56 85 LEU A N 1
ATOM 638 C CA . LEU A 1 85 ? 12.941 -2.145 -7.915 1.00 97.56 85 LEU A CA 1
ATOM 639 C C . LEU A 1 85 ? 13.028 -3.114 -9.105 1.00 97.56 85 LEU A C 1
ATOM 641 O O . LEU A 1 85 ? 14.114 -3.211 -9.672 1.00 97.56 85 LEU A O 1
ATOM 645 N N . PRO A 1 86 ? 11.933 -3.746 -9.571 1.00 96.50 86 PRO A N 1
ATOM 646 C CA . PRO A 1 86 ? 11.933 -4.497 -10.825 1.00 96.50 86 PRO A CA 1
ATOM 647 C C . PRO A 1 86 ? 12.340 -3.682 -12.057 1.00 96.50 86 PRO A C 1
ATOM 649 O O . PRO A 1 86 ? 12.918 -4.243 -12.980 1.00 96.50 86 PRO A O 1
ATOM 652 N N . LEU A 1 87 ? 12.048 -2.375 -12.074 1.00 95.00 87 LEU A N 1
ATOM 653 C CA . LEU A 1 87 ? 12.411 -1.485 -13.181 1.00 95.00 87 LEU A CA 1
ATOM 654 C C . LEU A 1 87 ? 13.894 -1.096 -13.153 1.00 95.00 87 LEU A C 1
ATOM 656 O O . LEU A 1 87 ? 14.520 -0.992 -14.202 1.00 95.00 87 LEU A O 1
ATOM 660 N N . ILE A 1 88 ? 14.447 -0.858 -11.959 1.00 95.75 88 ILE A N 1
ATOM 661 C CA . ILE A 1 88 ? 15.828 -0.376 -11.784 1.00 95.75 88 ILE A CA 1
ATOM 662 C C . ILE A 1 88 ? 16.828 -1.543 -11.774 1.00 95.75 88 ILE A C 1
ATOM 664 O O . ILE A 1 88 ? 17.930 -1.414 -12.299 1.00 95.75 88 ILE A O 1
ATOM 668 N N . LEU A 1 89 ? 16.455 -2.677 -11.170 1.00 96.12 89 LEU A N 1
ATOM 669 C CA . LEU A 1 89 ? 17.306 -3.852 -10.946 1.00 96.12 89 LEU A CA 1
ATOM 670 C C . LEU A 1 89 ? 16.595 -5.140 -11.419 1.00 96.12 89 LEU A C 1
ATOM 672 O O . LEU A 1 89 ? 16.224 -5.977 -10.586 1.00 96.12 89 LEU A O 1
ATOM 676 N N . PRO A 1 90 ? 16.390 -5.317 -12.739 1.00 94.50 90 PRO A N 1
ATOM 677 C CA . PRO A 1 90 ? 15.568 -6.398 -13.294 1.00 94.50 90 PRO A CA 1
ATOM 678 C C . PRO A 1 90 ? 16.157 -7.802 -13.090 1.00 94.50 90 PRO A C 1
ATOM 680 O O . PRO A 1 90 ? 15.403 -8.768 -13.015 1.00 94.50 90 PRO A O 1
ATOM 683 N N . GLU A 1 91 ? 17.478 -7.918 -12.930 1.00 96.31 91 GLU A N 1
ATOM 684 C CA . GLU A 1 91 ? 18.204 -9.179 -12.678 1.00 96.31 91 GLU A CA 1
ATOM 685 C C . GLU A 1 91 ? 17.618 -9.974 -11.492 1.00 96.31 91 GLU A C 1
ATOM 687 O O . GLU A 1 91 ? 17.539 -11.200 -11.515 1.00 96.31 91 GLU A O 1
ATOM 692 N N . SER A 1 92 ? 17.135 -9.265 -10.466 1.00 96.38 92 SER A N 1
ATOM 693 C CA . SER A 1 92 ? 16.596 -9.848 -9.230 1.00 96.38 92 SER A CA 1
ATOM 694 C C . SER A 1 92 ? 15.064 -9.814 -9.174 1.00 96.38 92 SER A C 1
ATOM 696 O O . SER A 1 92 ? 14.495 -9.763 -8.081 1.00 96.38 92 SER A O 1
ATOM 698 N N . TYR A 1 93 ? 14.379 -9.839 -10.328 1.00 95.25 93 TYR A N 1
ATOM 699 C CA . TYR A 1 93 ? 12.923 -9.657 -10.441 1.00 95.25 93 TYR A CA 1
ATOM 700 C C . TYR A 1 93 ? 12.141 -10.448 -9.384 1.00 95.25 93 TYR A C 1
ATOM 702 O O . TYR A 1 93 ? 11.446 -9.851 -8.566 1.00 95.25 93 TYR A O 1
ATOM 710 N N . ILE A 1 94 ? 12.320 -11.774 -9.336 1.00 97.31 94 ILE A N 1
ATOM 711 C CA . ILE A 1 94 ? 11.589 -12.674 -8.426 1.00 97.31 94 ILE A CA 1
ATOM 712 C C . ILE A 1 94 ? 11.806 -12.314 -6.951 1.00 97.31 94 ILE A C 1
ATOM 714 O O . ILE A 1 94 ? 10.860 -12.353 -6.162 1.00 97.31 94 ILE A O 1
ATOM 718 N N . ILE A 1 95 ? 13.023 -11.909 -6.580 1.00 98.12 95 ILE A N 1
ATOM 719 C CA . ILE A 1 95 ? 13.354 -11.509 -5.207 1.00 98.12 95 ILE A CA 1
ATOM 720 C C . ILE A 1 95 ? 12.584 -10.239 -4.830 1.00 98.12 95 ILE A C 1
ATOM 722 O O . ILE A 1 95 ? 12.004 -10.172 -3.745 1.00 98.12 95 ILE A O 1
ATOM 726 N N . TRP A 1 96 ? 12.502 -9.254 -5.729 1.00 97.88 96 TRP A N 1
ATOM 727 C CA . TRP A 1 96 ? 11.738 -8.029 -5.477 1.00 97.88 96 TRP A CA 1
ATOM 728 C C . TRP A 1 96 ? 10.240 -8.285 -5.336 1.00 97.88 96 TRP A C 1
ATOM 730 O O . TRP A 1 96 ? 9.601 -7.673 -4.476 1.00 97.88 96 TRP A O 1
ATOM 740 N N . ILE A 1 97 ? 9.679 -9.217 -6.117 1.00 97.44 97 ILE A N 1
ATOM 741 C CA . ILE A 1 97 ? 8.281 -9.633 -5.935 1.00 97.44 97 ILE A CA 1
ATOM 742 C C . ILE A 1 97 ? 8.093 -10.232 -4.544 1.00 97.44 97 ILE A C 1
ATOM 744 O O . ILE A 1 97 ? 7.194 -9.802 -3.824 1.00 97.44 97 ILE A O 1
ATOM 748 N N . ALA A 1 98 ? 8.947 -11.180 -4.153 1.00 98.50 98 ALA A N 1
ATOM 749 C CA . ALA A 1 98 ? 8.836 -11.859 -2.867 1.00 98.50 98 ALA A CA 1
ATOM 750 C C . ALA A 1 98 ? 8.935 -10.872 -1.693 1.00 98.50 98 ALA A C 1
ATOM 752 O O . ALA A 1 98 ? 8.105 -10.903 -0.786 1.00 98.50 98 ALA A O 1
ATOM 753 N N . ILE A 1 99 ? 9.889 -9.935 -1.737 1.00 98.62 99 ILE A N 1
ATOM 754 C CA . ILE A 1 99 ? 10.032 -8.890 -0.712 1.00 98.62 99 ILE A CA 1
ATOM 755 C C . ILE A 1 99 ? 8.773 -8.020 -0.651 1.00 98.62 99 ILE A C 1
ATOM 757 O O . ILE A 1 99 ? 8.230 -7.802 0.432 1.00 98.62 99 ILE A O 1
ATOM 761 N N . SER A 1 100 ? 8.274 -7.552 -1.798 1.00 98.50 100 SER A N 1
ATOM 762 C CA . SER A 1 100 ? 7.046 -6.756 -1.849 1.00 98.50 100 SER A CA 1
ATOM 763 C C . SER A 1 100 ? 5.845 -7.511 -1.263 1.00 98.50 100 SER A C 1
ATOM 765 O O . SER A 1 100 ? 5.102 -6.946 -0.455 1.00 98.50 100 SER A O 1
ATOM 767 N N . GLN A 1 101 ? 5.684 -8.790 -1.607 1.00 98.31 101 GLN A N 1
ATOM 768 C CA . GLN A 1 101 ? 4.618 -9.649 -1.091 1.00 98.31 101 GLN A CA 1
ATOM 769 C C . GLN A 1 101 ? 4.713 -9.829 0.424 1.00 98.31 101 GLN A C 1
ATOM 771 O O . GLN A 1 101 ? 3.708 -9.678 1.116 1.00 98.31 101 GLN A O 1
ATOM 776 N N . ILE A 1 102 ? 5.908 -10.097 0.956 1.00 98.75 102 ILE A N 1
ATOM 777 C CA . ILE A 1 102 ? 6.121 -10.243 2.401 1.00 98.75 102 ILE A CA 1
ATOM 778 C C . ILE A 1 102 ? 5.750 -8.944 3.120 1.00 98.75 102 ILE A C 1
ATOM 780 O O . ILE A 1 102 ? 4.985 -8.976 4.081 1.00 98.75 102 ILE A O 1
ATOM 784 N N . LEU A 1 103 ? 6.216 -7.791 2.629 1.00 98.69 103 LEU A N 1
ATOM 785 C CA . LEU A 1 103 ? 5.874 -6.486 3.203 1.00 98.69 103 LEU A CA 1
ATOM 786 C C . LEU A 1 103 ? 4.360 -6.228 3.196 1.00 98.69 103 LEU A C 1
ATOM 788 O O . LEU A 1 103 ? 3.814 -5.722 4.177 1.00 98.69 103 LEU A O 1
ATOM 792 N N . TRP A 1 104 ? 3.675 -6.614 2.116 1.00 98.50 104 TRP A N 1
ATOM 793 C CA . TRP A 1 104 ? 2.223 -6.497 2.001 1.00 98.50 104 TRP A CA 1
ATOM 794 C C . TRP A 1 104 ? 1.495 -7.368 3.025 1.00 98.50 104 TRP A C 1
ATOM 796 O O . TRP A 1 104 ? 0.634 -6.883 3.760 1.00 98.50 104 TRP A O 1
ATOM 806 N N . VAL A 1 105 ? 1.860 -8.651 3.103 1.00 98.56 105 VAL A N 1
ATOM 807 C CA . VAL A 1 105 ? 1.270 -9.608 4.048 1.00 98.56 105 VAL A CA 1
ATOM 808 C C . VAL A 1 105 ? 1.503 -9.153 5.483 1.00 98.56 105 VAL A C 1
ATOM 810 O O . VAL A 1 105 ? 0.577 -9.202 6.286 1.00 98.56 105 VAL A O 1
ATOM 813 N N . LEU A 1 106 ? 2.694 -8.644 5.802 1.00 98.38 106 LEU A N 1
ATOM 814 C CA . LEU A 1 106 ? 2.984 -8.091 7.122 1.00 98.38 106 LEU A CA 1
ATOM 815 C C . LEU A 1 106 ? 2.116 -6.865 7.428 1.00 98.38 106 LEU A C 1
ATOM 817 O O . LEU A 1 106 ? 1.576 -6.779 8.527 1.00 98.38 106 LEU A O 1
ATOM 821 N N . ALA A 1 107 ? 1.922 -5.947 6.476 1.00 97.69 107 ALA A N 1
ATOM 822 C CA . ALA A 1 107 ? 1.065 -4.779 6.677 1.00 97.69 107 ALA A CA 1
ATOM 823 C C . ALA A 1 107 ? -0.395 -5.175 6.962 1.00 97.69 107 ALA A C 1
ATOM 825 O O . ALA A 1 107 ? -0.978 -4.748 7.958 1.00 97.69 107 ALA A O 1
ATOM 826 N N . PHE A 1 108 ? -0.989 -6.027 6.124 1.00 97.31 108 PHE A N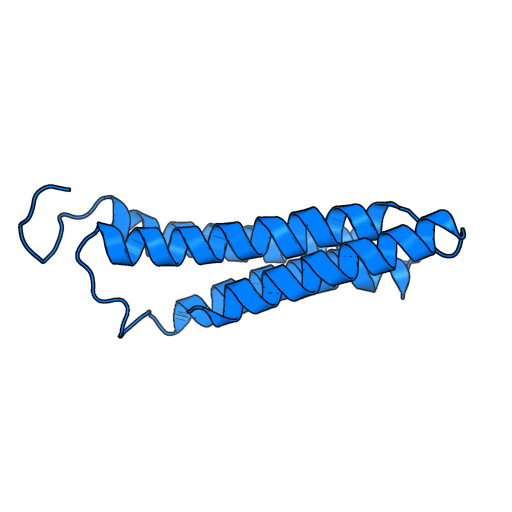 1
ATOM 827 C CA . PHE A 1 108 ? -2.382 -6.449 6.302 1.00 97.31 108 PHE A CA 1
ATOM 828 C C . PHE A 1 108 ? -2.565 -7.423 7.472 1.00 97.31 108 PHE A C 1
ATOM 830 O O . PHE A 1 108 ? -3.569 -7.348 8.175 1.00 97.31 108 PHE A O 1
ATOM 837 N N . GLY A 1 109 ? -1.588 -8.285 7.750 1.00 97.75 109 GLY A N 1
ATOM 838 C CA . GLY A 1 109 ? -1.574 -9.117 8.952 1.00 97.75 109 GLY A CA 1
ATOM 839 C C . GLY A 1 109 ? -1.542 -8.267 10.222 1.00 97.75 109 GLY A C 1
ATOM 840 O O . GLY A 1 109 ? -2.315 -8.504 11.149 1.00 97.75 109 GLY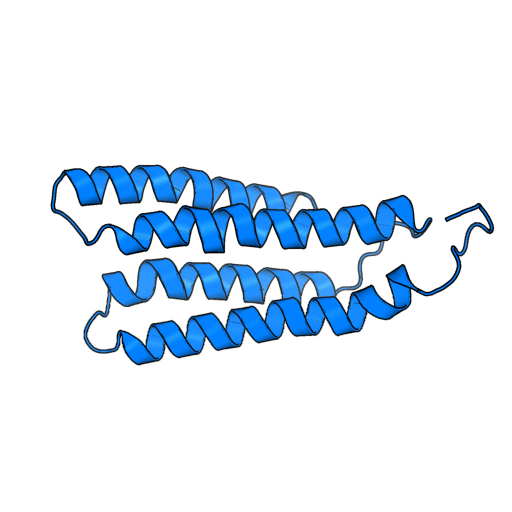 A O 1
ATOM 841 N N . TRP A 1 110 ? -0.727 -7.208 10.239 1.00 96.56 110 TRP A N 1
ATOM 842 C CA . TRP A 1 110 ? -0.699 -6.251 11.345 1.00 96.56 110 TRP A CA 1
ATOM 843 C C . TRP A 1 110 ? -2.035 -5.509 11.486 1.00 96.56 110 TRP A C 1
ATOM 845 O O . TRP A 1 110 ? -2.538 -5.368 12.604 1.00 96.56 110 TRP A O 1
ATOM 855 N N . TYR A 1 111 ? -2.663 -5.113 10.369 1.00 95.12 111 TYR A N 1
ATOM 856 C CA . TYR A 1 111 ? -4.020 -4.562 10.387 1.00 95.12 111 TYR A CA 1
ATOM 857 C C . TYR A 1 111 ? -4.991 -5.517 11.083 1.00 95.12 111 TYR A C 1
ATOM 859 O O . TYR A 1 111 ? -5.671 -5.110 12.020 1.00 95.12 111 TYR A O 1
ATOM 867 N N . LEU A 1 112 ? -5.025 -6.791 10.679 1.00 96.12 112 LEU A N 1
ATOM 868 C CA . LEU A 1 112 ? -5.923 -7.782 11.272 1.00 96.12 112 LEU A CA 1
ATOM 869 C C . LEU A 1 112 ? -5.698 -7.920 12.780 1.00 96.12 112 LEU A C 1
ATOM 871 O O . LEU A 1 112 ? -6.666 -7.893 13.535 1.00 96.12 112 LEU A O 1
ATOM 875 N N . ILE A 1 113 ? -4.447 -7.988 13.237 1.00 94.75 113 ILE A N 1
ATOM 876 C CA . ILE A 1 113 ? -4.127 -8.120 14.667 1.00 94.75 113 ILE A CA 1
ATOM 877 C C . ILE A 1 113 ? -4.651 -6.924 15.478 1.00 94.75 113 ILE A C 1
ATOM 879 O O . ILE A 1 113 ? -5.230 -7.113 16.545 1.00 94.75 113 ILE A O 1
ATOM 883 N N . ILE A 1 114 ? -4.479 -5.695 14.980 1.00 91.25 114 ILE A N 1
ATOM 884 C CA . ILE A 1 114 ? -4.901 -4.482 15.702 1.00 91.25 114 ILE A CA 1
ATOM 885 C C . ILE A 1 114 ? -6.412 -4.259 15.599 1.00 91.25 114 ILE A C 1
ATOM 887 O O . ILE A 1 114 ? -7.053 -3.882 16.578 1.00 91.25 114 ILE A O 1
ATOM 891 N N . TYR A 1 115 ? -6.984 -4.438 14.410 1.00 91.75 115 TYR A N 1
ATOM 892 C CA . TYR A 1 115 ? -8.335 -3.974 14.108 1.00 91.75 115 TYR A CA 1
ATOM 893 C C . TYR A 1 115 ? -9.414 -5.029 14.317 1.00 91.75 115 TYR A C 1
ATOM 895 O O . TYR A 1 115 ? -10.557 -4.653 14.554 1.00 91.75 115 TYR A O 1
ATOM 903 N N . THR A 1 116 ? -9.084 -6.322 14.326 1.00 94.19 116 THR A N 1
ATOM 904 C CA . THR A 1 116 ? -10.055 -7.367 14.692 1.00 94.19 116 THR A CA 1
ATOM 905 C C . THR A 1 116 ? -10.680 -7.116 16.069 1.00 94.19 116 THR A C 1
ATOM 907 O O . THR A 1 116 ? -11.904 -7.004 16.120 1.00 94.19 116 THR A O 1
ATOM 910 N N . PRO A 1 117 ? -9.919 -6.930 17.172 1.00 91.75 117 PRO A N 1
ATOM 911 C CA . PRO A 1 117 ? -10.525 -6.645 18.473 1.00 91.75 117 PRO A CA 1
ATOM 912 C C . PRO A 1 117 ? -11.314 -5.330 18.475 1.00 91.75 117 PRO A C 1
ATOM 914 O O . PRO A 1 117 ? -12.347 -5.252 19.131 1.00 91.75 117 PRO A O 1
ATOM 917 N N . VAL A 1 118 ? -10.887 -4.314 17.718 1.00 90.00 118 VAL A N 1
ATOM 918 C CA . VAL A 1 118 ? -11.626 -3.044 17.583 1.00 90.00 118 VAL A CA 1
ATOM 919 C C . VAL A 1 118 ? -13.000 -3.262 16.946 1.00 90.00 118 VAL A C 1
ATOM 921 O O . VAL A 1 118 ? -13.980 -2.675 17.398 1.00 90.00 118 VAL A O 1
ATOM 924 N N . LEU A 1 119 ? -13.075 -4.100 15.915 1.00 91.81 119 LEU A N 1
ATOM 925 C CA . LEU A 1 119 ? -14.296 -4.333 15.147 1.00 91.81 119 LEU A CA 1
ATOM 926 C C . LEU A 1 119 ? -15.288 -5.266 15.850 1.00 91.81 119 LEU A C 1
ATOM 928 O O . LEU A 1 119 ? -16.484 -5.120 15.638 1.00 91.81 119 LEU A O 1
ATOM 932 N N . ILE A 1 120 ? -14.812 -6.206 16.674 1.00 93.12 120 ILE A N 1
ATOM 933 C CA . ILE A 1 120 ? -15.683 -7.170 17.373 1.00 93.12 120 ILE A CA 1
ATOM 934 C C . ILE A 1 120 ? -16.017 -6.768 18.813 1.00 93.12 120 ILE A C 1
ATOM 936 O O . ILE A 1 120 ? -16.927 -7.336 19.411 1.00 93.12 120 ILE A O 1
ATOM 940 N N . SER A 1 121 ? -15.268 -5.831 19.403 1.00 89.56 121 SER A N 1
ATOM 941 C CA . SER A 1 121 ? -15.529 -5.388 20.774 1.00 89.56 121 SER A CA 1
ATOM 942 C C . SER A 1 121 ? -16.627 -4.328 20.802 1.00 89.56 121 SER A C 1
ATOM 944 O O . SER A 1 121 ? -16.579 -3.412 19.972 1.00 89.56 121 SER A O 1
ATOM 946 N N . PRO A 1 122 ? -17.524 -4.362 21.809 1.00 89.12 122 PRO A N 1
ATOM 947 C CA . PRO A 1 122 ? -18.554 -3.349 21.990 1.00 89.12 122 PRO A CA 1
ATOM 948 C C . PRO A 1 122 ? -17.992 -1.931 21.941 1.00 89.12 122 PRO A C 1
ATOM 950 O O . PRO A 1 122 ? -16.857 -1.663 22.364 1.00 89.12 122 PRO A O 1
ATOM 953 N N . ARG A 1 123 ? -18.804 -1.010 21.429 1.00 90.56 123 ARG A N 1
ATOM 954 C CA . ARG A 1 123 ? -18.443 0.401 21.369 1.00 90.56 123 ARG A CA 1
ATOM 955 C C . ARG A 1 123 ? -18.256 0.956 22.786 1.00 90.56 123 ARG A C 1
ATOM 957 O O . ARG A 1 123 ? -19.144 0.777 23.622 1.00 90.56 123 ARG A O 1
ATOM 964 N N . PRO A 1 124 ? -17.165 1.692 23.064 1.00 86.69 124 PRO A N 1
ATOM 965 C CA . PRO A 1 124 ? -16.969 2.314 24.375 1.00 86.69 124 PRO A CA 1
ATOM 966 C C . PRO A 1 124 ? -18.018 3.377 24.726 1.00 86.69 124 PRO A C 1
ATOM 968 O O . PRO A 1 124 ? -18.182 3.703 25.896 1.00 86.69 124 PRO A O 1
ATOM 971 N N . ASP A 1 125 ? -18.720 3.927 23.728 1.00 86.31 125 ASP A N 1
ATOM 972 C CA . ASP A 1 125 ? -19.760 4.948 23.907 1.00 86.31 125 ASP A CA 1
ATOM 973 C C . ASP A 1 125 ? -21.157 4.375 24.220 1.00 86.31 125 ASP A C 1
ATOM 975 O O . ASP A 1 125 ? -22.101 5.145 24.399 1.00 86.31 125 ASP A O 1
ATOM 979 N N . GLY A 1 126 ? -21.304 3.044 24.273 1.00 81.69 126 GLY A N 1
ATOM 980 C CA . GLY A 1 126 ? -22.555 2.357 24.613 1.00 81.69 126 GLY A CA 1
ATOM 981 C C . GLY A 1 126 ? -23.683 2.499 23.584 1.00 81.69 126 GLY A C 1
ATOM 982 O O . GLY A 1 126 ? -24.814 2.101 23.860 1.00 81.69 126 GLY A O 1
ATOM 983 N N . LYS A 1 127 ? -23.414 3.077 22.406 1.00 83.56 127 LYS A N 1
ATOM 984 C CA . LYS A 1 127 ? -24.407 3.213 21.330 1.00 83.56 127 LYS A CA 1
ATOM 985 C C . LYS A 1 127 ? -24.511 1.925 20.517 1.00 83.56 127 LYS A C 1
ATOM 987 O O . LYS A 1 127 ? -23.633 1.074 20.571 1.00 83.56 127 LYS A O 1
ATOM 992 N N . ALA A 1 128 ? -25.580 1.803 19.731 1.00 76.25 128 ALA A N 1
ATOM 993 C CA . ALA A 1 128 ? -25.721 0.702 18.784 1.00 76.25 128 ALA A CA 1
ATOM 994 C C . ALA A 1 128 ? -24.599 0.732 17.726 1.00 76.25 128 ALA A C 1
ATOM 996 O O . ALA A 1 128 ? -24.272 1.792 17.177 1.00 76.25 128 ALA A O 1
ATOM 997 N N . GLY A 1 129 ? -24.029 -0.439 17.440 1.00 67.62 129 GLY A N 1
ATOM 998 C CA . GLY A 1 129 ? -22.991 -0.662 16.431 1.00 67.62 129 GLY A CA 1
ATOM 999 C C . GLY A 1 129 ? -21.858 -1.543 16.923 1.00 67.62 129 GLY A C 1
ATOM 1000 O O . GLY A 1 129 ? -21.686 -1.656 18.155 1.00 67.62 129 GLY A O 1
#

Radius of gyration: 16.97 Å; chains: 1; bounding box: 44×24×50 Å

Foldseek 3Di:
DCVLQVQLVVLLVVLVVLCVCVVVVNDPNVLSVLSNVLRNVVSNVLVVVLVCLCVVLQHDPPCDPPVLVVLSVLSSVLSCLQRPCCVVPVVCVVVSPVSSVVSSCVSVVSVCVPRVCSNPPHRPVNDDD